Protein AF-A0A8J8P8C7-F1 (afdb_monomer)

pLDDT: mean 75.95, std 21.69, range [29.97, 97.44]

Solvent-accessible surface area (backbone atoms only — not comparable to full-atom values): 9122 Å² total; per-residue (Å²): 130,80,73,84,75,81,79,66,53,83,48,44,42,81,77,43,82,56,99,72,35,35,35,36,36,25,77,72,67,79,52,32,26,41,39,37,32,42,74,44,96,89,49,73,32,12,21,22,34,43,47,46,75,49,65,84,52,26,38,26,65,38,68,80,28,48,57,68,57,24,50,53,51,48,46,54,53,50,46,42,47,67,73,71,48,85,81,82,53,80,46,66,47,66,73,90,70,90,70,92,77,76,81,68,81,82,90,81,92,82,89,84,91,82,80,89,80,90,78,90,75,93,73,85,78,78,75,79,80,88,80,85,88,82,83,84,83,82,89,134

Radius of gyration: 24.7 Å; Cα contacts (8 Å, |Δi|>4): 199; chains: 1; bounding box: 56×65×61 Å

Mean predicted aligned error: 15.47 Å

Organism: NCBI:txid2487750

Nearest PDB structures (foldseek):
  6t5l-assembly1_A  TM=4.216E-01  e=7.400E+00  Myroides odoratimimus

Structure (mmCIF, N/CA/C/O backbone):
data_AF-A0A8J8P8C7-F1
#
_entry.id   AF-A0A8J8P8C7-F1
#
loop_
_atom_site.group_PDB
_atom_site.id
_atom_site.type_symbol
_atom_site.label_atom_id
_atom_site.label_alt_id
_atom_site.label_comp_id
_atom_site.label_asym_id
_atom_site.label_entity_id
_atom_site.label_seq_id
_atom_site.pdbx_PDB_ins_code
_atom_site.Cartn_x
_atom_site.Cartn_y
_atom_site.Cartn_z
_atom_site.occupancy
_atom_site.B_iso_or_equiv
_atom_site.auth_seq_id
_atom_site.auth_comp_id
_atom_site.auth_asym_id
_atom_site.auth_atom_id
_atom_site.pdbx_PDB_model_num
ATOM 1 N N . MET A 1 1 ? -3.845 -10.850 -22.063 1.00 38.53 1 MET A N 1
ATOM 2 C CA . MET A 1 1 ? -2.973 -10.340 -20.992 1.00 38.53 1 MET A CA 1
ATOM 3 C C . MET A 1 1 ? -3.846 -10.342 -19.770 1.00 38.53 1 MET A C 1
ATOM 5 O O . MET A 1 1 ? -4.820 -9.603 -19.757 1.00 38.53 1 MET A O 1
ATOM 9 N N . THR A 1 2 ? -3.652 -11.319 -18.896 1.00 44.41 2 THR A N 1
ATOM 10 C CA . THR A 1 2 ? -4.459 -11.458 -17.688 1.00 44.41 2 THR A CA 1
ATOM 11 C C . THR A 1 2 ? -4.191 -10.220 -16.854 1.00 44.41 2 THR A C 1
ATOM 13 O O . THR A 1 2 ? -3.047 -9.965 -16.489 1.00 44.41 2 THR A O 1
ATOM 16 N N . ASP A 1 3 ? -5.229 -9.412 -16.670 1.00 52.81 3 ASP A N 1
ATOM 17 C CA . ASP A 1 3 ? -5.308 -8.473 -15.564 1.00 52.81 3 ASP A CA 1
ATOM 18 C C . ASP A 1 3 ? -4.897 -9.278 -14.327 1.00 52.81 3 ASP A C 1
ATOM 20 O O . ASP A 1 3 ? -5.520 -10.297 -14.025 1.00 52.81 3 ASP A O 1
ATOM 24 N N . GLU A 1 4 ? -3.740 -8.967 -13.747 1.00 60.69 4 GLU A N 1
ATOM 25 C CA . GLU A 1 4 ? -3.259 -9.599 -12.519 1.00 60.69 4 GLU A CA 1
ATOM 26 C C . GLU A 1 4 ? -4.202 -9.085 -11.429 1.00 60.69 4 GLU A C 1
ATOM 28 O O . GLU A 1 4 ? -3.987 -8.023 -10.843 1.00 60.69 4 GLU A O 1
ATOM 33 N N . GLN A 1 5 ? -5.360 -9.739 -11.356 1.00 65.00 5 GLN A N 1
ATOM 34 C CA . GLN A 1 5 ? -6.574 -9.171 -10.802 1.00 65.00 5 GLN A CA 1
ATOM 35 C C . GLN A 1 5 ? -6.431 -9.157 -9.285 1.00 65.00 5 GLN A C 1
ATOM 37 O O . GLN A 1 5 ? -6.452 -10.199 -8.635 1.00 65.00 5 GLN A O 1
ATOM 42 N N . LEU A 1 6 ? -6.221 -7.964 -8.736 1.00 79.69 6 LEU A N 1
ATOM 43 C CA . LEU A 1 6 ? -6.173 -7.740 -7.301 1.00 79.69 6 LEU A CA 1
ATOM 44 C C . LEU A 1 6 ? -7.600 -7.827 -6.749 1.00 79.69 6 LEU A C 1
ATOM 46 O O . LEU A 1 6 ? -8.441 -7.003 -7.110 1.00 79.69 6 LEU A O 1
ATOM 50 N N . ASP A 1 7 ? -7.853 -8.799 -5.876 1.00 85.44 7 ASP A N 1
ATOM 51 C CA . ASP A 1 7 ? -9.131 -8.976 -5.179 1.00 85.44 7 ASP A CA 1
ATOM 52 C C . ASP A 1 7 ? -8.958 -8.520 -3.718 1.00 85.44 7 ASP A C 1
ATOM 54 O O . ASP A 1 7 ? -8.452 -9.278 -2.888 1.00 85.44 7 ASP A O 1
ATOM 58 N N . PRO A 1 8 ? -9.217 -7.236 -3.400 1.00 86.50 8 PRO A N 1
ATOM 59 C CA . PRO A 1 8 ? -9.034 -6.736 -2.046 1.00 86.50 8 PRO A CA 1
ATOM 60 C C . PRO A 1 8 ? -10.134 -7.273 -1.112 1.00 86.50 8 PRO A C 1
ATOM 62 O O . PRO A 1 8 ? -11.288 -7.378 -1.531 1.00 86.50 8 PRO A O 1
ATOM 65 N N . PRO A 1 9 ? -9.821 -7.536 0.170 1.00 88.06 9 PRO A N 1
ATOM 66 C CA . PRO A 1 9 ? -10.821 -7.979 1.137 1.00 88.06 9 PRO A CA 1
ATOM 67 C C . PRO A 1 9 ? -11.881 -6.898 1.408 1.00 88.06 9 PRO A C 1
ATOM 69 O O . PRO A 1 9 ? -11.687 -5.712 1.120 1.00 88.06 9 PRO A O 1
ATOM 72 N N . ASP A 1 10 ? -13.005 -7.306 2.006 1.00 86.38 10 ASP A N 1
ATOM 73 C CA . ASP A 1 10 ? -14.113 -6.409 2.344 1.00 86.38 10 ASP A CA 1
ATOM 74 C C . ASP A 1 10 ? -13.642 -5.149 3.089 1.00 86.38 10 ASP A C 1
ATOM 76 O O . ASP A 1 10 ? -12.831 -5.189 4.014 1.00 86.38 10 ASP A O 1
ATOM 80 N N . GLY A 1 11 ? -14.180 -4.001 2.676 1.00 87.69 11 GLY A N 1
ATOM 81 C CA . GLY A 1 11 ? -13.845 -2.697 3.248 1.00 87.69 11 GLY A CA 1
ATOM 82 C C . GLY A 1 11 ? -12.630 -2.009 2.625 1.00 87.69 11 GLY A C 1
ATOM 83 O O . GLY A 1 11 ? -12.446 -0.804 2.844 1.00 87.69 11 GLY A O 1
ATOM 84 N N . TRP A 1 12 ? -11.851 -2.725 1.812 1.00 93.12 12 TRP A N 1
ATOM 85 C CA . TRP A 1 12 ? -10.797 -2.157 0.980 1.00 93.12 12 TRP A CA 1
ATOM 86 C C . TRP A 1 12 ? -11.283 -1.863 -0.438 1.00 93.12 12 TRP A C 1
ATOM 88 O O . TRP A 1 12 ? -12.230 -2.448 -0.958 1.00 93.12 12 TRP A O 1
ATOM 98 N N . THR A 1 13 ? -10.647 -0.891 -1.079 1.00 92.56 13 THR A N 1
ATOM 99 C CA . THR A 1 13 ? -10.950 -0.499 -2.454 1.00 92.56 13 THR A CA 1
ATOM 100 C C . THR A 1 13 ? -9.664 -0.197 -3.202 1.00 92.56 13 THR A C 1
ATOM 102 O O . THR A 1 13 ? -8.814 0.562 -2.724 1.00 92.56 13 THR A O 1
ATOM 105 N N . VAL A 1 14 ? -9.546 -0.749 -4.411 1.00 93.62 14 VAL A N 1
ATOM 106 C CA . VAL A 1 14 ? -8.513 -0.359 -5.372 1.00 93.62 14 VAL A CA 1
ATOM 107 C C . VAL A 1 14 ? -8.879 1.013 -5.924 1.00 93.62 14 VAL A C 1
ATOM 109 O O . VAL A 1 14 ? -9.809 1.153 -6.712 1.00 93.62 14 VAL A O 1
ATOM 112 N N . SER A 1 15 ? -8.171 2.044 -5.471 1.00 90.75 15 SER A N 1
ATOM 11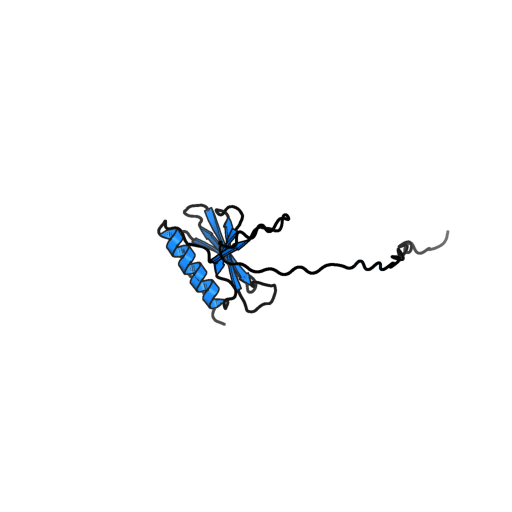3 C CA . SER A 1 15 ? -8.402 3.422 -5.923 1.00 90.75 15 SER A CA 1
ATOM 114 C C . SER A 1 15 ? -7.827 3.647 -7.319 1.00 90.75 15 SER A C 1
ATOM 116 O O . SER A 1 15 ? -8.446 4.299 -8.154 1.00 90.75 15 SER A O 1
ATOM 118 N N . THR A 1 16 ? -6.652 3.068 -7.569 1.00 91.50 16 THR A N 1
ATOM 119 C CA . THR A 1 16 ? -5.933 3.157 -8.841 1.00 91.50 16 THR A CA 1
ATOM 120 C C . THR A 1 16 ? -5.165 1.861 -9.057 1.00 91.50 16 THR A C 1
ATOM 122 O O . THR A 1 16 ? -4.509 1.389 -8.134 1.00 91.50 16 THR A O 1
ATOM 125 N N . ALA A 1 17 ? -5.193 1.313 -10.271 1.00 92.19 17 ALA A N 1
ATOM 126 C CA . ALA A 1 17 ? -4.331 0.212 -10.690 1.00 92.19 17 ALA A CA 1
ATOM 127 C C . ALA A 1 17 ? -3.717 0.550 -12.050 1.00 92.19 17 ALA A C 1
ATOM 129 O O . ALA A 1 17 ? -4.415 0.680 -13.055 1.00 92.19 17 ALA A O 1
ATOM 130 N N . THR A 1 18 ? -2.402 0.740 -12.073 1.00 89.56 18 THR A N 1
ATOM 131 C CA . THR A 1 18 ? -1.632 1.029 -13.285 1.00 89.56 18 THR A CA 1
ATOM 132 C C . THR A 1 18 ? -0.411 0.117 -13.358 1.00 89.56 18 THR A C 1
ATOM 134 O O . THR A 1 18 ? -0.085 -0.598 -12.410 1.00 89.56 18 THR A O 1
ATOM 137 N N . ALA A 1 19 ? 0.305 0.167 -14.481 1.00 87.44 19 ALA A N 1
ATOM 138 C CA . ALA A 1 19 ? 1.580 -0.531 -14.620 1.00 87.44 19 ALA A CA 1
ATOM 139 C C . ALA A 1 19 ? 2.665 0.000 -13.664 1.00 87.44 19 ALA A C 1
ATOM 141 O O . ALA A 1 19 ? 3.605 -0.723 -13.364 1.00 87.44 19 ALA A O 1
ATOM 142 N N . THR A 1 20 ? 2.551 1.247 -13.190 1.00 90.31 20 THR A N 1
ATOM 143 C CA . THR A 1 20 ? 3.587 1.898 -12.372 1.00 90.31 20 THR A CA 1
ATOM 144 C C . THR A 1 20 ? 3.277 1.902 -10.884 1.00 90.31 20 THR A C 1
ATOM 146 O O . THR A 1 20 ? 4.181 2.116 -10.088 1.00 90.31 20 THR A O 1
ATOM 149 N N . HIS A 1 21 ? 2.016 1.721 -10.497 1.00 93.56 21 HIS A N 1
ATOM 150 C CA . HIS A 1 21 ? 1.609 1.626 -9.100 1.00 93.56 21 HIS A CA 1
ATOM 151 C C . HIS A 1 21 ? 0.164 1.142 -8.967 1.00 93.56 21 HIS A C 1
ATOM 153 O O . HIS A 1 21 ? -0.657 1.292 -9.881 1.00 93.56 21 HIS A O 1
ATOM 159 N N . ILE A 1 22 ? -0.151 0.639 -7.781 1.00 94.94 22 ILE A N 1
ATOM 160 C CA . ILE A 1 22 ? -1.495 0.318 -7.318 1.00 94.94 22 ILE A CA 1
ATOM 161 C C . ILE A 1 22 ? -1.719 1.063 -6.000 1.00 94.94 22 ILE A C 1
ATOM 163 O O . ILE A 1 22 ? -0.848 1.081 -5.131 1.00 94.94 22 ILE A O 1
ATOM 167 N N . SER A 1 23 ? -2.876 1.697 -5.850 1.00 94.88 23 SER A N 1
ATOM 168 C CA . SER A 1 23 ? -3.265 2.426 -4.642 1.00 94.88 23 SER A CA 1
ATOM 169 C C . SER A 1 23 ? -4.502 1.799 -4.025 1.00 94.88 23 SER A C 1
ATOM 171 O O . SER A 1 23 ? -5.504 1.579 -4.709 1.00 94.88 23 SER A O 1
ATOM 173 N N . LEU A 1 24 ? -4.432 1.550 -2.721 1.00 95.00 24 LEU A N 1
ATOM 174 C CA . LEU A 1 24 ? -5.433 0.824 -1.950 1.00 95.00 24 LEU A CA 1
ATOM 175 C C . LEU A 1 24 ? -5.898 1.682 -0.784 1.00 95.00 24 LEU A C 1
ATOM 177 O O . LEU A 1 24 ? -5.080 2.317 -0.118 1.00 95.00 24 LEU A O 1
ATOM 181 N N . TYR A 1 25 ? -7.202 1.696 -0.530 1.00 94.38 25 TYR A N 1
ATOM 182 C CA . TYR A 1 25 ? -7.802 2.502 0.526 1.00 94.38 25 TYR A CA 1
ATOM 183 C C . TYR A 1 25 ? -8.816 1.695 1.334 1.00 94.38 25 TYR A C 1
ATOM 185 O O . TYR A 1 25 ? -9.709 1.069 0.765 1.00 94.38 25 TYR A O 1
ATOM 193 N N . HIS A 1 26 ? -8.691 1.741 2.658 1.00 91.94 26 HIS A N 1
ATOM 194 C CA . HIS A 1 26 ? -9.601 1.103 3.599 1.00 91.94 26 HIS A CA 1
ATOM 195 C C . HIS A 1 26 ? -10.723 2.072 3.992 1.00 91.94 26 HIS A C 1
ATOM 197 O O . HIS A 1 26 ? -10.657 2.757 5.019 1.00 91.94 26 HIS A O 1
ATOM 203 N N . ALA A 1 27 ? -11.752 2.152 3.146 1.00 81.81 27 ALA A N 1
ATOM 204 C CA . ALA A 1 27 ? -12.872 3.078 3.312 1.00 81.81 27 ALA A CA 1
ATOM 205 C C . ALA A 1 27 ? -13.789 2.714 4.489 1.00 81.81 27 ALA A C 1
ATOM 207 O O . ALA A 1 27 ? -14.382 3.599 5.102 1.00 81.81 27 ALA A O 1
ATOM 208 N N . ALA A 1 28 ? -13.913 1.421 4.804 1.00 77.31 28 ALA A N 1
ATOM 209 C CA . ALA A 1 28 ? -14.846 0.938 5.822 1.00 77.31 28 ALA A CA 1
ATOM 210 C C . ALA A 1 28 ? -14.306 1.004 7.263 1.00 77.31 28 ALA A C 1
ATOM 212 O O . ALA A 1 28 ? -15.054 0.722 8.198 1.00 77.31 28 ALA A O 1
ATOM 213 N N . GLY A 1 29 ? -13.034 1.364 7.461 1.00 76.00 29 GLY A N 1
ATOM 214 C CA . GLY A 1 29 ? -12.408 1.343 8.782 1.00 76.00 29 GLY A CA 1
ATOM 215 C C . GLY A 1 29 ? -11.612 2.596 9.125 1.00 76.00 29 GLY A C 1
ATOM 216 O O . GLY A 1 29 ? -12.122 3.710 9.153 1.00 76.00 29 GLY A O 1
ATOM 217 N N . ASN A 1 30 ? -10.340 2.388 9.446 1.00 77.69 30 ASN A N 1
ATOM 218 C CA . ASN A 1 30 ? -9.397 3.364 10.004 1.00 77.69 30 ASN A CA 1
ATOM 219 C C . ASN A 1 30 ? -8.836 4.381 8.990 1.00 77.69 30 ASN A C 1
ATOM 221 O O . ASN A 1 30 ? -7.897 5.106 9.318 1.00 77.69 30 ASN A O 1
ATOM 225 N N . GLY A 1 31 ? -9.378 4.440 7.768 1.00 86.50 31 GLY A N 1
ATOM 226 C CA . GLY A 1 31 ? -8.917 5.359 6.725 1.00 86.50 31 GLY A CA 1
ATOM 227 C C . GLY A 1 31 ? -7.480 5.097 6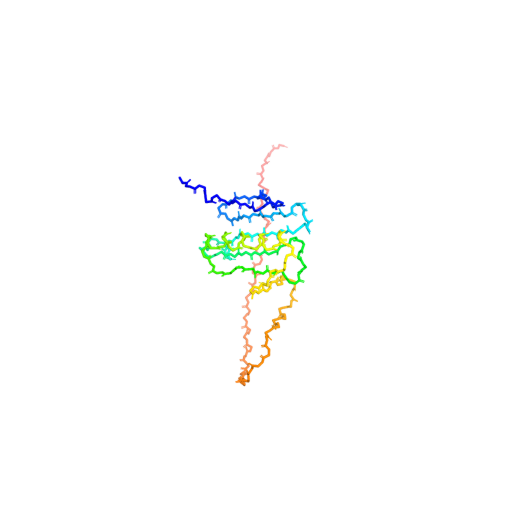.271 1.00 86.50 31 GLY A C 1
ATOM 228 O O . GLY A 1 31 ? -6.820 6.011 5.772 1.00 86.50 31 GLY A O 1
ATOM 229 N N . ARG A 1 32 ? -6.983 3.869 6.470 1.00 91.81 32 ARG A N 1
ATOM 230 C CA . ARG A 1 32 ? -5.632 3.479 6.071 1.00 91.81 32 ARG A CA 1
ATOM 231 C C . ARG A 1 32 ? -5.507 3.380 4.556 1.00 91.81 32 ARG A C 1
ATOM 233 O O . ARG A 1 32 ? -6.459 2.995 3.878 1.00 91.81 32 ARG A O 1
ATOM 240 N N . SER A 1 33 ? -4.330 3.693 4.025 1.00 94.44 33 SER A N 1
ATOM 241 C CA . SER A 1 33 ? -4.014 3.438 2.620 1.00 94.44 33 SER A CA 1
ATOM 242 C C . SER A 1 33 ? -2.656 2.778 2.440 1.00 94.44 33 SER A C 1
ATOM 244 O O . SER A 1 33 ? -1.722 3.019 3.208 1.00 94.44 33 SER A O 1
ATOM 246 N N . LEU A 1 34 ? -2.572 1.946 1.404 1.00 95.88 34 LEU A N 1
ATOM 247 C CA . LEU A 1 34 ? -1.349 1.292 0.957 1.00 95.88 34 LEU A CA 1
ATOM 248 C C . LEU A 1 34 ? -1.056 1.710 -0.484 1.00 95.88 34 LEU A C 1
ATOM 250 O O . LEU A 1 34 ? -1.970 1.946 -1.283 1.00 95.88 34 LEU A O 1
ATOM 254 N N . VAL A 1 35 ? 0.223 1.767 -0.827 1.00 96.19 35 VAL A N 1
ATOM 255 C CA . VAL A 1 35 ? 0.691 1.878 -2.205 1.00 96.19 35 VAL A CA 1
ATOM 256 C C . VAL A 1 35 ? 1.617 0.712 -2.515 1.00 96.19 35 VAL A C 1
ATOM 258 O O . VAL A 1 35 ? 2.537 0.420 -1.755 1.00 96.19 35 VAL A O 1
ATOM 261 N N . VAL A 1 36 ? 1.367 0.066 -3.647 1.00 96.31 36 VAL A N 1
ATOM 262 C CA . VAL A 1 36 ? 2.225 -0.965 -4.228 1.00 96.31 36 VAL A CA 1
ATOM 263 C C . VAL A 1 36 ? 2.885 -0.342 -5.448 1.00 96.31 36 VAL A C 1
ATOM 265 O O . VAL A 1 36 ? 2.185 0.114 -6.353 1.00 96.31 36 VAL A O 1
ATOM 268 N N . ARG A 1 37 ? 4.210 -0.229 -5.464 1.00 95.31 37 ARG A N 1
ATOM 269 C CA . ARG A 1 37 ? 4.949 0.468 -6.535 1.00 95.31 37 ARG A CA 1
ATOM 270 C C . ARG A 1 37 ? 6.361 -0.091 -6.680 1.00 95.31 37 ARG A C 1
ATOM 272 O O . ARG A 1 37 ? 6.855 -0.658 -5.712 1.00 95.31 37 ARG A O 1
ATOM 279 N N . PRO A 1 38 ? 7.036 0.136 -7.816 1.00 95.12 38 PRO A N 1
ATOM 280 C CA . PRO A 1 38 ? 8.465 -0.094 -7.922 1.00 95.12 38 PRO A CA 1
ATOM 281 C C . PRO A 1 38 ? 9.240 0.659 -6.832 1.00 95.12 38 PRO A C 1
ATOM 283 O O . PRO A 1 38 ? 8.898 1.814 -6.510 1.00 95.12 38 PRO A O 1
ATOM 286 N N . THR A 1 39 ? 10.279 0.017 -6.296 1.00 91.44 39 THR A N 1
ATOM 287 C CA . THR A 1 39 ? 11.240 0.622 -5.360 1.00 91.44 39 THR A CA 1
ATOM 288 C C . THR A 1 39 ? 11.863 1.857 -6.003 1.00 91.44 39 THR A C 1
ATOM 290 O O . THR A 1 39 ? 11.788 2.963 -5.463 1.00 91.44 39 THR A O 1
ATOM 293 N N . GLU A 1 40 ? 12.324 1.699 -7.243 1.00 88.88 40 GLU A N 1
ATOM 294 C CA . GLU A 1 40 ? 12.810 2.775 -8.102 1.00 88.88 40 GLU A CA 1
ATOM 295 C C . GLU A 1 40 ? 12.010 2.844 -9.411 1.00 88.88 40 GLU A C 1
ATOM 297 O O . GLU A 1 40 ? 11.514 1.822 -9.895 1.00 88.88 40 GLU A O 1
ATOM 302 N N . PRO A 1 41 ? 11.859 4.030 -10.029 1.00 86.31 41 PRO A N 1
ATOM 303 C CA . PRO A 1 41 ? 11.144 4.159 -11.294 1.00 86.31 41 PRO A CA 1
ATOM 304 C C . PRO A 1 41 ? 11.734 3.255 -12.386 1.00 86.31 41 PRO A C 1
ATOM 306 O O . PRO A 1 41 ? 12.869 3.439 -12.811 1.00 86.31 41 PRO A O 1
ATOM 309 N N . GLY A 1 42 ? 10.929 2.311 -12.875 1.00 85.31 42 GLY A N 1
ATOM 310 C CA . GLY A 1 42 ? 11.334 1.374 -13.925 1.00 85.31 42 GLY A CA 1
ATOM 311 C C . GLY A 1 42 ? 12.045 0.111 -13.433 1.00 85.31 42 GLY A C 1
ATOM 312 O O . GLY A 1 42 ? 12.411 -0.700 -14.279 1.00 85.31 42 GLY A O 1
ATOM 313 N N . SER A 1 43 ? 12.209 -0.076 -12.117 1.00 89.88 43 SER A N 1
ATOM 314 C CA . SER A 1 43 ? 12.717 -1.337 -11.565 1.00 89.88 43 SER A CA 1
ATOM 315 C C . SER A 1 43 ? 11.672 -2.467 -11.646 1.00 89.88 43 SER A C 1
ATOM 317 O O . SER A 1 43 ? 10.457 -2.234 -11.660 1.00 89.88 43 SER A O 1
ATOM 319 N N . GLU A 1 44 ? 12.174 -3.702 -11.711 1.00 92.25 44 GLU A N 1
ATOM 320 C CA . GLU A 1 44 ? 11.407 -4.942 -11.547 1.00 92.25 44 GLU A CA 1
ATOM 321 C C . GLU A 1 44 ? 11.124 -5.264 -10.068 1.00 92.25 44 GLU A C 1
ATOM 323 O O . GLU A 1 44 ? 10.251 -6.087 -9.780 1.00 92.25 44 GLU A O 1
ATOM 328 N N . GLU A 1 45 ? 11.817 -4.590 -9.147 1.00 95.88 45 GLU A N 1
ATOM 329 C CA . GLU A 1 45 ? 11.643 -4.671 -7.698 1.00 95.88 45 GLU A CA 1
ATOM 330 C C . GLU A 1 45 ? 10.557 -3.701 -7.234 1.00 95.88 45 GLU A C 1
ATOM 332 O O . GLU A 1 45 ? 10.542 -2.515 -7.576 1.00 95.88 45 GLU A O 1
ATOM 337 N N . TRP A 1 46 ? 9.626 -4.223 -6.447 1.00 96.50 46 TRP A N 1
ATOM 338 C CA . TRP A 1 46 ? 8.452 -3.538 -5.938 1.00 96.50 46 TRP A CA 1
ATOM 339 C C . TRP A 1 46 ? 8.442 -3.558 -4.415 1.00 96.50 46 TRP A C 1
ATOM 341 O O . TRP A 1 46 ? 8.993 -4.445 -3.766 1.00 96.50 46 TRP A O 1
ATOM 351 N N . LEU A 1 47 ? 7.751 -2.570 -3.861 1.00 96.81 47 LEU A N 1
ATOM 352 C CA . LEU A 1 47 ? 7.523 -2.406 -2.438 1.00 96.81 47 LEU A CA 1
ATOM 353 C C . LEU A 1 47 ? 6.038 -2.201 -2.135 1.00 96.81 47 LEU A C 1
ATOM 355 O O . LEU A 1 47 ? 5.252 -1.793 -3.001 1.00 96.81 47 LEU A O 1
ATOM 359 N N . VAL A 1 48 ? 5.678 -2.436 -0.875 1.00 97.44 48 VAL A N 1
ATOM 360 C CA . VAL A 1 48 ? 4.362 -2.132 -0.299 1.00 97.44 48 VAL A CA 1
ATOM 361 C C . VAL A 1 48 ? 4.556 -1.143 0.839 1.00 97.44 48 VAL A C 1
ATOM 363 O O . VAL A 1 48 ? 5.172 -1.471 1.851 1.00 97.44 48 VAL A O 1
ATOM 366 N N . LYS A 1 49 ? 4.013 0.067 0.695 1.00 96.56 49 LYS A N 1
ATOM 367 C CA . LYS A 1 49 ? 4.174 1.158 1.665 1.00 96.56 49 LYS A CA 1
ATOM 368 C C . LYS A 1 49 ? 2.831 1.639 2.203 1.00 96.56 49 LYS A C 1
ATOM 370 O O . LYS A 1 49 ? 1.906 1.887 1.431 1.00 96.56 49 LYS A O 1
ATOM 375 N N . GLY A 1 50 ? 2.739 1.828 3.517 1.00 95.38 50 GLY A N 1
ATOM 376 C CA . GLY A 1 50 ? 1.610 2.495 4.165 1.00 95.38 50 GLY A CA 1
ATOM 377 C C . GLY A 1 50 ? 1.704 4.017 4.056 1.00 95.38 50 GLY A C 1
ATOM 378 O O . GLY A 1 50 ? 2.785 4.582 4.199 1.00 95.38 50 GLY A O 1
ATOM 379 N N . LEU A 1 51 ? 0.579 4.687 3.792 1.00 91.56 51 LEU A N 1
ATOM 380 C CA . LEU A 1 51 ? 0.516 6.145 3.635 1.00 91.56 51 LEU A CA 1
ATOM 381 C C . LEU A 1 51 ? -0.509 6.775 4.587 1.00 91.56 51 LEU A C 1
ATOM 383 O O . LEU A 1 51 ? -0.159 7.193 5.685 1.00 91.56 51 LEU A O 1
ATOM 387 N N . ALA A 1 52 ? -1.779 6.859 4.189 1.00 89.88 52 ALA A N 1
ATOM 388 C CA . ALA A 1 52 ? -2.823 7.430 5.033 1.00 89.88 52 ALA A CA 1
ATOM 389 C C . ALA A 1 52 ? -3.107 6.500 6.215 1.00 89.88 52 ALA A C 1
ATOM 391 O O . ALA A 1 52 ? -2.995 5.281 6.093 1.00 89.88 52 ALA A O 1
ATOM 392 N N . GLY A 1 53 ? -3.462 7.073 7.366 1.00 86.62 53 GLY A N 1
ATOM 393 C CA . GLY A 1 53 ? -3.674 6.311 8.601 1.00 86.62 53 GLY A CA 1
ATOM 394 C C . GLY A 1 53 ? -2.393 5.720 9.211 1.00 86.62 53 GLY A C 1
ATOM 395 O O . GLY A 1 53 ? -2.490 4.976 10.189 1.00 86.62 53 GLY A O 1
ATOM 396 N N . TYR A 1 54 ? -1.225 6.064 8.658 1.00 86.75 54 TYR A N 1
ATOM 397 C CA . TYR A 1 54 ? 0.097 5.822 9.224 1.00 86.75 54 TYR A CA 1
ATOM 398 C C . TYR A 1 54 ? 0.798 7.166 9.431 1.00 86.75 54 TYR A C 1
ATOM 400 O O . TYR A 1 54 ? 0.759 8.034 8.558 1.00 86.75 54 TYR A O 1
ATOM 408 N N . GLU A 1 55 ? 1.418 7.356 10.591 1.00 83.31 55 GLU A N 1
ATOM 409 C CA . GLU A 1 55 ? 2.256 8.529 10.840 1.00 83.31 55 GLU A CA 1
ATOM 410 C C . GLU A 1 55 ? 3.680 8.269 10.324 1.00 83.31 55 GLU A C 1
ATOM 412 O O . GLU A 1 55 ? 4.126 7.118 10.339 1.00 83.31 55 GLU A O 1
ATOM 417 N N . PRO A 1 56 ? 4.415 9.301 9.866 1.00 86.75 56 PRO A N 1
ATOM 418 C CA . PRO A 1 56 ? 5.841 9.167 9.608 1.00 86.75 56 PRO A CA 1
ATOM 419 C C . PRO A 1 56 ? 6.594 8.699 10.871 1.00 86.75 56 PRO A C 1
ATOM 421 O O . PRO A 1 56 ? 6.286 9.177 11.964 1.00 86.75 56 PRO A O 1
ATOM 424 N N . PRO A 1 57 ? 7.621 7.842 10.743 1.00 90.06 57 PRO A N 1
ATOM 425 C CA . PRO A 1 57 ? 8.127 7.259 9.502 1.00 90.06 57 PRO A CA 1
ATOM 426 C C . PRO A 1 57 ? 7.182 6.182 8.946 1.00 90.06 57 PRO A C 1
ATOM 428 O O . PRO A 1 57 ? 6.675 5.329 9.672 1.00 90.06 57 PRO A O 1
ATOM 431 N N . TYR A 1 58 ? 6.945 6.224 7.636 1.00 92.69 58 TYR A N 1
ATOM 432 C CA . TYR A 1 58 ? 5.925 5.404 6.987 1.00 92.69 58 TYR A CA 1
ATOM 433 C C . TYR A 1 58 ? 6.356 3.933 6.916 1.00 92.69 58 TYR A C 1
ATOM 435 O O . TYR A 1 58 ? 7.489 3.665 6.514 1.00 92.69 58 TYR A O 1
ATOM 443 N N . PRO A 1 59 ? 5.481 2.970 7.246 1.00 95.56 59 PRO A N 1
ATOM 444 C CA . PRO A 1 59 ? 5.839 1.559 7.223 1.00 95.56 59 PRO A CA 1
ATOM 445 C C . PRO A 1 59 ? 5.985 1.021 5.801 1.00 95.56 59 PRO A C 1
ATOM 447 O O . PRO A 1 59 ? 5.175 1.324 4.920 1.00 95.56 59 PRO A O 1
ATOM 450 N N . ILE A 1 60 ? 6.987 0.168 5.614 1.00 96.88 60 ILE A N 1
ATOM 451 C CA . ILE A 1 60 ? 7.188 -0.661 4.430 1.00 96.88 60 ILE A CA 1
ATOM 452 C C . ILE A 1 60 ? 6.968 -2.118 4.847 1.00 96.88 60 ILE A C 1
ATOM 454 O O . ILE A 1 60 ? 7.658 -2.623 5.732 1.00 96.88 60 ILE A O 1
ATOM 458 N N . PHE A 1 61 ? 5.991 -2.777 4.228 1.00 96.88 61 PHE A N 1
ATOM 459 C CA . PHE A 1 61 ? 5.582 -4.154 4.538 1.00 96.88 61 PHE A CA 1
ATOM 460 C C . PHE A 1 61 ? 6.228 -5.187 3.610 1.00 96.88 61 PHE A C 1
ATOM 462 O O . PHE A 1 61 ? 6.470 -6.311 4.021 1.00 96.88 61 PHE A O 1
ATOM 469 N N . ALA A 1 62 ? 6.564 -4.782 2.386 1.00 97.06 62 ALA A N 1
ATOM 470 C CA . ALA A 1 62 ? 7.341 -5.566 1.432 1.00 97.06 62 ALA A CA 1
ATOM 471 C C . ALA A 1 62 ? 8.350 -4.638 0.761 1.00 97.06 62 ALA A C 1
ATOM 473 O O . ALA A 1 62 ? 8.016 -3.483 0.490 1.00 97.06 62 ALA A O 1
ATOM 474 N N . ASP A 1 63 ? 9.545 -5.138 0.476 1.00 96.06 63 ASP A N 1
ATOM 475 C CA . ASP A 1 63 ? 10.625 -4.385 -0.157 1.00 96.06 63 ASP A CA 1
ATOM 476 C C . ASP A 1 63 ? 11.443 -5.319 -1.045 1.00 96.06 63 ASP A C 1
ATOM 478 O O . ASP A 1 63 ? 11.633 -6.477 -0.680 1.00 96.06 63 ASP A O 1
ATOM 482 N N . ASP A 1 64 ? 11.917 -4.816 -2.183 1.00 95.31 64 ASP A N 1
ATOM 483 C CA . ASP A 1 64 ? 12.785 -5.562 -3.102 1.00 95.31 64 ASP A CA 1
ATOM 484 C C . ASP A 1 64 ? 12.191 -6.896 -3.609 1.00 95.31 64 ASP A C 1
ATOM 486 O O . ASP A 1 64 ? 12.881 -7.896 -3.795 1.00 95.31 64 ASP A O 1
ATOM 490 N N . VAL A 1 65 ? 10.868 -6.945 -3.816 1.00 96.31 65 VAL A N 1
ATOM 491 C CA . VAL A 1 65 ? 10.166 -8.163 -4.262 1.00 96.31 65 VAL A CA 1
ATOM 492 C C . VAL A 1 65 ? 9.595 -8.018 -5.668 1.00 96.31 65 VAL A C 1
ATOM 494 O O . VAL A 1 65 ? 9.339 -6.921 -6.151 1.00 96.31 65 VAL A O 1
ATOM 497 N N . ALA A 1 66 ? 9.321 -9.137 -6.340 1.00 95.06 66 ALA A N 1
ATOM 498 C CA . ALA A 1 66 ? 8.602 -9.105 -7.611 1.00 95.06 66 ALA A CA 1
ATOM 499 C C . ALA A 1 66 ? 7.195 -8.501 -7.440 1.00 95.06 66 ALA A C 1
ATOM 501 O O . ALA A 1 66 ? 6.549 -8.682 -6.406 1.00 95.06 66 ALA A O 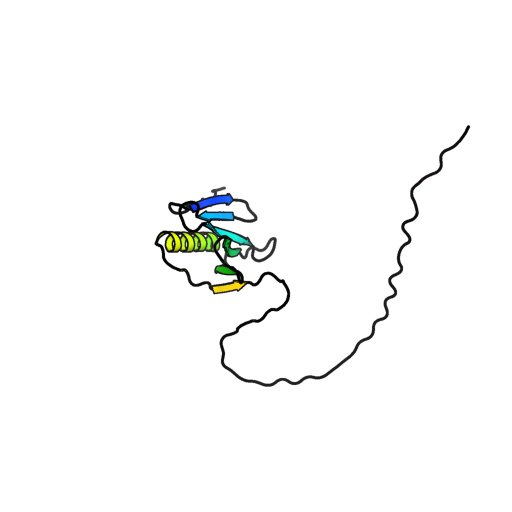1
ATOM 502 N N . ARG A 1 67 ? 6.668 -7.866 -8.494 1.00 93.56 67 ARG A N 1
ATOM 503 C CA . ARG A 1 67 ? 5.325 -7.252 -8.501 1.00 93.56 67 ARG A CA 1
ATOM 504 C C . ARG A 1 67 ? 4.222 -8.159 -7.941 1.00 93.56 67 ARG A C 1
ATOM 506 O O . ARG A 1 67 ? 3.421 -7.702 -7.132 1.00 93.56 67 ARG A O 1
ATOM 513 N N . ALA A 1 68 ? 4.188 -9.425 -8.359 1.00 92.81 68 ALA A N 1
AT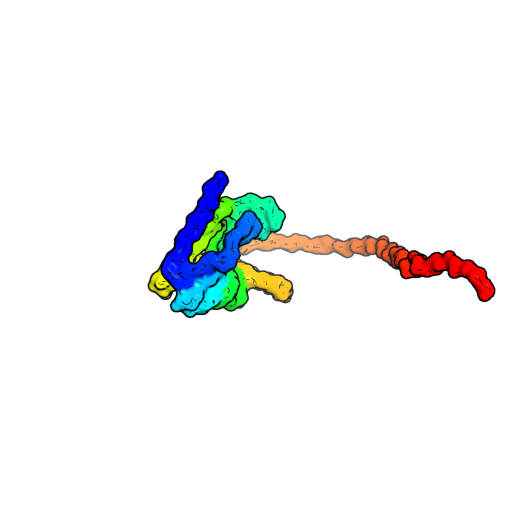OM 514 C CA . ALA A 1 68 ? 3.185 -10.387 -7.901 1.00 92.81 68 ALA A CA 1
AT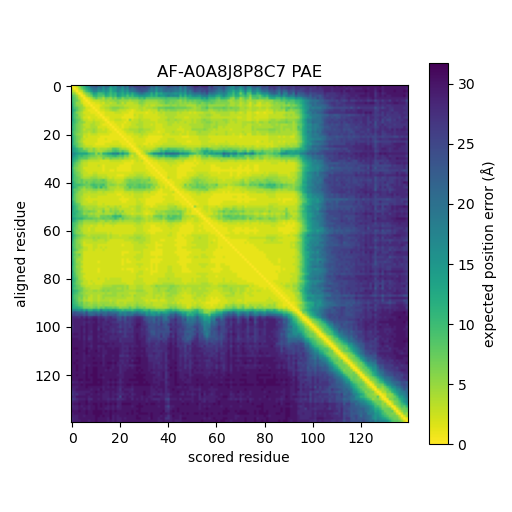OM 515 C C . ALA A 1 68 ? 3.296 -10.657 -6.390 1.00 92.81 68 ALA A C 1
ATOM 517 O O . ALA A 1 68 ? 2.291 -10.646 -5.691 1.00 92.81 68 ALA A O 1
ATOM 518 N N . ALA A 1 69 ? 4.519 -10.797 -5.870 1.00 94.12 69 ALA A N 1
ATOM 519 C CA . ALA A 1 69 ? 4.757 -10.971 -4.439 1.00 94.12 69 ALA A CA 1
ATOM 520 C C . ALA A 1 69 ? 4.391 -9.708 -3.640 1.00 94.12 69 ALA A C 1
ATOM 522 O O . ALA A 1 69 ? 3.804 -9.811 -2.569 1.00 94.12 69 ALA A O 1
ATOM 523 N N . ALA A 1 70 ? 4.648 -8.508 -4.176 1.00 95.38 70 ALA A N 1
ATOM 524 C CA . ALA A 1 70 ? 4.193 -7.262 -3.552 1.00 95.38 70 ALA A CA 1
ATOM 525 C C . ALA A 1 70 ? 2.657 -7.174 -3.489 1.00 95.38 70 ALA A C 1
ATOM 527 O O . ALA A 1 70 ? 2.096 -6.659 -2.525 1.00 95.38 70 ALA A O 1
ATOM 528 N N . ILE A 1 71 ? 1.965 -7.674 -4.515 1.00 94.12 71 ILE A N 1
ATOM 529 C CA . ILE A 1 71 ? 0.502 -7.757 -4.541 1.00 94.12 71 ILE A CA 1
ATOM 530 C C . ILE A 1 71 ? -0.012 -8.739 -3.479 1.00 94.12 71 ILE A C 1
ATOM 532 O O . ILE A 1 71 ? -0.914 -8.381 -2.723 1.00 94.12 71 ILE A O 1
ATOM 536 N N . GLU A 1 72 ? 0.568 -9.937 -3.388 1.00 94.44 72 GLU A N 1
ATOM 537 C CA . GLU A 1 72 ? 0.209 -10.935 -2.369 1.00 94.44 72 GLU A CA 1
ATOM 538 C C . GLU A 1 72 ? 0.449 -10.412 -0.944 1.00 94.44 72 GLU A C 1
ATOM 540 O O . GLU A 1 72 ? -0.413 -10.554 -0.071 1.00 94.44 72 GLU A O 1
ATOM 545 N N . GLU A 1 73 ? 1.570 -9.725 -0.715 1.00 95.75 73 GLU A N 1
ATOM 546 C CA . GLU A 1 73 ? 1.867 -9.107 0.579 1.00 95.75 73 GLU A CA 1
ATOM 547 C C . GLU A 1 73 ? 0.868 -7.987 0.897 1.00 95.75 73 GLU A C 1
ATOM 549 O O . GLU A 1 73 ? 0.345 -7.905 2.006 1.00 95.75 73 GLU A O 1
ATOM 554 N N . ALA A 1 74 ? 0.513 -7.156 -0.088 1.00 95.56 74 ALA A N 1
ATOM 555 C CA . ALA A 1 74 ? -0.513 -6.137 0.101 1.00 95.56 74 ALA A CA 1
ATOM 556 C C . ALA A 1 74 ? -1.872 -6.749 0.478 1.00 95.56 74 ALA A C 1
ATOM 558 O O . ALA A 1 74 ? -2.546 -6.203 1.351 1.00 95.56 74 ALA A O 1
ATOM 559 N N . ILE A 1 75 ? -2.269 -7.876 -0.125 1.00 94.62 75 ILE A N 1
ATOM 560 C CA . ILE A 1 75 ? -3.490 -8.606 0.261 1.00 94.62 75 ILE A CA 1
ATOM 561 C C . ILE A 1 75 ? -3.393 -9.069 1.716 1.00 94.62 75 ILE A C 1
ATOM 563 O O . ILE A 1 75 ? -4.287 -8.764 2.503 1.00 94.62 75 ILE A O 1
ATOM 567 N N . THR A 1 76 ? -2.281 -9.697 2.099 1.00 95.00 76 THR A N 1
ATOM 568 C CA . THR A 1 76 ? -2.045 -10.180 3.472 1.00 95.00 76 THR A CA 1
ATOM 569 C C . THR A 1 76 ? -2.134 -9.047 4.500 1.00 95.00 76 THR A C 1
ATOM 571 O O . THR A 1 76 ? -2.793 -9.172 5.540 1.00 95.00 76 THR A O 1
ATOM 574 N N . VAL A 1 77 ? -1.536 -7.892 4.191 1.00 94.94 77 VAL A N 1
ATOM 575 C CA . VAL A 1 77 ? -1.615 -6.685 5.026 1.00 94.94 77 VAL A CA 1
ATOM 576 C C . VAL A 1 77 ? -3.065 -6.205 5.144 1.00 94.94 77 VAL A C 1
ATOM 578 O O . VAL A 1 77 ? -3.527 -5.897 6.246 1.00 94.94 77 VAL A O 1
ATOM 581 N N . MET A 1 78 ? -3.795 -6.138 4.026 1.00 94.31 78 MET A N 1
ATOM 582 C CA . MET A 1 78 ? -5.197 -5.710 4.011 1.00 94.31 78 MET A CA 1
ATOM 583 C C . MET A 1 78 ? -6.089 -6.641 4.840 1.00 94.31 78 MET A C 1
ATOM 585 O O . MET A 1 78 ? -6.907 -6.142 5.617 1.00 94.31 78 MET A O 1
ATOM 589 N N . GLU A 1 79 ? -5.914 -7.958 4.714 1.00 93.75 79 GLU A N 1
ATOM 590 C CA . GLU A 1 79 ? -6.659 -8.977 5.465 1.00 93.75 79 GLU A CA 1
ATOM 591 C C . GLU A 1 79 ? -6.395 -8.872 6.969 1.00 93.75 79 GLU A C 1
ATOM 593 O O . GLU A 1 79 ? -7.337 -8.828 7.762 1.00 93.75 79 GLU A O 1
ATOM 598 N N . THR A 1 80 ? -5.128 -8.733 7.364 1.00 93.00 80 THR A N 1
ATOM 599 C CA . THR A 1 80 ? -4.735 -8.584 8.775 1.00 93.00 80 THR A CA 1
ATOM 600 C C . THR A 1 80 ? -5.342 -7.318 9.388 1.00 93.00 80 THR A C 1
ATOM 602 O O . THR A 1 80 ? -5.889 -7.333 10.492 1.00 93.00 80 THR A O 1
ATOM 605 N N . ILE A 1 81 ? -5.325 -6.203 8.648 1.00 91.06 81 ILE A N 1
ATOM 606 C CA . ILE A 1 81 ? -5.948 -4.951 9.099 1.00 91.06 81 ILE A CA 1
ATOM 607 C C . ILE A 1 81 ? -7.474 -5.079 9.161 1.00 91.06 81 ILE A C 1
ATOM 609 O O . ILE A 1 81 ? -8.083 -4.546 10.091 1.00 91.06 81 ILE A O 1
ATOM 613 N N . ALA A 1 82 ? -8.096 -5.770 8.202 1.00 89.75 82 ALA A N 1
ATOM 614 C CA . ALA A 1 82 ? -9.537 -6.022 8.197 1.00 89.75 82 ALA A CA 1
ATOM 615 C C . ALA A 1 82 ? -9.968 -6.912 9.379 1.00 89.75 82 ALA A C 1
ATOM 617 O O . ALA A 1 82 ? -11.048 -6.708 9.935 1.00 89.75 82 ALA A O 1
ATOM 618 N N . ALA A 1 83 ? -9.099 -7.823 9.830 1.00 89.88 83 ALA A N 1
ATOM 619 C CA . ALA A 1 83 ? -9.281 -8.601 11.057 1.00 89.88 83 ALA A CA 1
ATOM 620 C C . ALA A 1 83 ? -9.127 -7.766 12.348 1.00 89.88 83 ALA A C 1
ATOM 622 O O . ALA A 1 83 ? -9.428 -8.247 13.441 1.00 89.88 83 ALA A O 1
ATOM 623 N N . GLY A 1 84 ? -8.703 -6.502 12.239 1.00 88.56 84 GLY A N 1
ATOM 624 C CA . GLY A 1 84 ? -8.466 -5.611 13.376 1.00 88.56 84 GLY A CA 1
ATOM 625 C C . GLY A 1 84 ? -7.095 -5.796 14.030 1.00 88.56 84 GLY A C 1
ATOM 626 O O . GLY A 1 84 ? -6.867 -5.266 15.119 1.00 88.56 84 GLY A O 1
ATOM 627 N N . GLU A 1 85 ? -6.187 -6.518 13.377 1.00 90.44 85 GLU A N 1
ATOM 628 C CA . GLU A 1 85 ? -4.839 -6.789 13.864 1.00 90.44 85 GLU A CA 1
ATOM 629 C C . GLU A 1 85 ? -3.823 -5.760 13.329 1.00 90.44 85 GLU A C 1
ATOM 631 O O . GLU A 1 85 ? -4.083 -4.973 12.409 1.00 90.44 85 GLU A O 1
ATOM 636 N N . SER A 1 86 ? -2.648 -5.718 13.958 1.00 87.56 86 SER A N 1
ATOM 637 C CA . SER A 1 86 ? -1.518 -4.893 13.526 1.00 87.56 86 SER A CA 1
ATOM 638 C C . SER A 1 86 ? -0.516 -5.728 12.742 1.00 87.56 86 SER A C 1
ATOM 640 O O . SER A 1 86 ? -0.138 -6.804 13.192 1.00 87.56 86 SER A O 1
ATOM 642 N N . VAL A 1 87 ? -0.035 -5.192 11.622 1.00 90.31 87 VAL A N 1
ATOM 643 C CA . VAL A 1 87 ? 1.045 -5.793 10.832 1.00 90.31 87 VAL A CA 1
ATOM 644 C C . VAL A 1 87 ? 2.372 -5.157 11.232 1.00 90.31 87 VAL A C 1
ATOM 646 O O . VAL A 1 87 ? 2.467 -3.927 11.284 1.00 90.31 87 VAL A O 1
ATOM 649 N N . GLU A 1 88 ? 3.384 -5.977 11.508 1.00 92.50 88 GLU A N 1
ATOM 650 C CA . GLU A 1 88 ? 4.746 -5.501 11.758 1.00 92.50 88 GLU A CA 1
ATOM 651 C C . GLU A 1 88 ? 5.427 -5.128 10.428 1.00 92.50 88 GLU A C 1
ATOM 653 O O . GLU A 1 88 ? 5.464 -5.949 9.512 1.00 92.50 88 GLU A O 1
ATOM 658 N N . PRO A 1 89 ? 5.942 -3.896 10.273 1.00 94.75 89 PRO A N 1
ATOM 659 C CA . PRO A 1 89 ? 6.646 -3.502 9.058 1.00 94.75 89 PRO A CA 1
ATOM 660 C C . PRO A 1 89 ? 8.069 -4.074 9.014 1.00 94.75 89 PRO A C 1
ATOM 662 O O . PRO A 1 89 ? 8.732 -4.178 10.044 1.00 94.75 89 PRO A O 1
ATOM 665 N N . LEU A 1 90 ? 8.578 -4.345 7.808 1.00 94.69 90 LEU A N 1
ATOM 666 C CA . LEU A 1 90 ? 9.976 -4.742 7.586 1.00 94.69 90 LEU A CA 1
ATOM 667 C C . LEU A 1 90 ? 10.944 -3.609 7.931 1.00 94.69 90 LEU A C 1
ATOM 669 O O . LEU A 1 90 ? 11.998 -3.820 8.526 1.00 94.69 90 LEU A O 1
ATOM 673 N N . ARG A 1 91 ? 10.586 -2.392 7.521 1.00 93.56 91 ARG A N 1
ATOM 674 C CA . ARG A 1 91 ? 11.317 -1.159 7.816 1.00 93.56 91 ARG A CA 1
ATOM 675 C C . ARG A 1 91 ? 10.368 0.028 7.769 1.00 93.56 91 ARG A C 1
ATOM 677 O O . ARG A 1 91 ? 9.237 -0.081 7.299 1.00 93.56 91 ARG A O 1
ATOM 684 N N . THR A 1 92 ? 10.828 1.178 8.237 1.00 92.19 92 THR A N 1
ATOM 685 C CA . THR A 1 92 ? 10.103 2.438 8.087 1.00 92.19 92 THR A CA 1
ATOM 686 C C . THR A 1 92 ? 10.929 3.417 7.263 1.00 92.19 92 THR A C 1
ATOM 688 O O . THR A 1 92 ? 12.159 3.399 7.286 1.00 92.19 92 THR A O 1
ATOM 691 N N . GLU A 1 93 ? 10.247 4.259 6.496 1.00 86.69 93 GLU A N 1
ATOM 692 C CA . GLU A 1 93 ? 10.864 5.291 5.673 1.00 86.69 93 GLU A CA 1
ATOM 693 C C . GLU A 1 93 ? 10.392 6.665 6.147 1.00 86.69 93 GLU A C 1
ATOM 695 O O . GLU A 1 93 ? 9.210 7.017 6.049 1.00 86.69 93 GLU A O 1
ATOM 700 N N . SER A 1 94 ? 11.330 7.464 6.650 1.00 81.62 94 SER A N 1
ATOM 701 C CA . SER A 1 94 ? 11.110 8.894 6.840 1.00 81.62 94 SER A CA 1
ATOM 702 C C . SER A 1 94 ? 11.097 9.571 5.473 1.00 81.62 94 SER A C 1
ATOM 704 O O . SER A 1 94 ? 12.038 9.412 4.695 1.00 81.62 94 SER A O 1
ATOM 706 N N . THR A 1 95 ? 10.066 10.367 5.181 1.00 61.62 95 THR A N 1
ATOM 707 C CA . THR A 1 95 ? 10.170 11.349 4.095 1.00 61.62 95 THR A CA 1
ATOM 708 C C . THR A 1 95 ? 11.395 12.213 4.377 1.00 61.62 95 THR A C 1
ATOM 710 O O . THR A 1 95 ? 11.606 12.605 5.524 1.00 61.62 95 THR A O 1
ATOM 713 N N . ALA A 1 96 ? 12.221 12.458 3.361 1.00 52.78 96 ALA A N 1
ATOM 714 C CA . ALA A 1 96 ? 13.451 13.230 3.469 1.00 52.78 96 ALA A CA 1
ATOM 715 C C . ALA A 1 96 ? 13.178 14.724 3.746 1.00 52.78 96 ALA A C 1
ATOM 717 O O . ALA A 1 96 ? 13.478 15.583 2.927 1.00 52.78 96 ALA A O 1
ATOM 718 N N . ASP A 1 97 ? 12.640 15.036 4.919 1.00 45.38 97 ASP A N 1
ATOM 719 C CA . ASP A 1 97 ? 12.919 16.275 5.626 1.00 45.38 97 ASP A CA 1
ATOM 720 C C . ASP A 1 97 ? 14.098 15.946 6.547 1.00 45.38 97 ASP A C 1
ATOM 722 O O . ASP A 1 97 ? 13.986 15.171 7.497 1.00 45.38 97 ASP A O 1
ATOM 726 N N . GLY A 1 98 ? 15.281 16.405 6.137 1.00 42.94 98 GLY A N 1
ATOM 727 C CA . GLY A 1 98 ? 16.579 15.876 6.544 1.00 42.94 98 GLY A CA 1
ATOM 728 C C . GLY A 1 98 ? 16.765 15.645 8.043 1.00 42.94 98 GLY A C 1
ATOM 729 O O . GLY A 1 98 ? 16.988 16.587 8.789 1.00 42.94 98 GLY A O 1
ATOM 730 N N . ASN A 1 99 ? 16.768 14.376 8.448 1.00 34.38 99 ASN A N 1
ATOM 731 C CA . ASN A 1 99 ? 17.704 13.789 9.407 1.00 34.38 99 ASN A CA 1
ATOM 732 C C . ASN A 1 99 ? 17.431 12.278 9.454 1.00 34.38 99 ASN A C 1
ATOM 734 O O . ASN A 1 99 ? 16.497 11.823 10.114 1.00 34.38 99 ASN A O 1
ATOM 738 N N . ALA A 1 100 ? 18.221 11.489 8.728 1.00 41.69 100 ALA A N 1
ATOM 739 C CA . ALA A 1 100 ? 18.183 10.039 8.842 1.00 41.69 100 ALA A CA 1
ATOM 740 C C . ALA A 1 100 ? 18.773 9.630 10.201 1.00 41.69 100 ALA A C 1
ATOM 742 O O . ALA A 1 100 ? 19.959 9.338 10.315 1.00 41.69 100 ALA A O 1
ATOM 743 N N . VAL A 1 101 ? 17.950 9.607 11.248 1.00 38.31 101 VAL A N 1
ATOM 744 C CA . VAL A 1 101 ? 18.249 8.817 12.446 1.00 38.31 101 VAL A CA 1
ATOM 745 C C . VAL A 1 101 ? 17.817 7.386 12.168 1.00 38.31 101 VAL A C 1
ATOM 747 O O . VAL A 1 101 ? 16.709 6.965 12.492 1.00 38.31 101 VAL A O 1
ATOM 750 N N . ALA A 1 102 ? 18.713 6.642 11.519 1.00 45.59 102 ALA A N 1
ATOM 751 C CA . ALA A 1 102 ? 18.679 5.193 11.554 1.00 45.59 102 ALA A CA 1
ATOM 752 C C . ALA A 1 102 ? 18.779 4.773 13.026 1.00 45.59 102 ALA A C 1
ATOM 754 O O . ALA A 1 102 ? 19.851 4.828 13.622 1.00 45.59 102 ALA A O 1
ATOM 755 N N . THR A 1 103 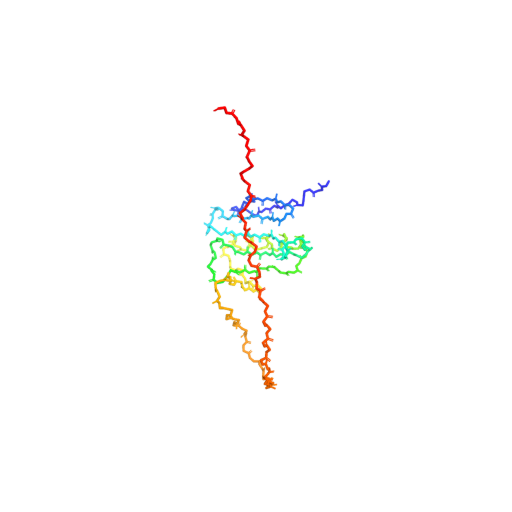? 17.659 4.380 13.630 1.00 39.12 103 THR A N 1
ATOM 756 C CA . THR A 1 103 ? 17.712 3.598 14.866 1.00 39.12 103 THR A CA 1
ATOM 757 C C . THR A 1 103 ? 17.953 2.161 14.426 1.00 39.12 103 THR A C 1
ATOM 759 O O . THR A 1 103 ? 17.029 1.360 14.322 1.00 39.12 103 THR A O 1
ATOM 762 N N . ALA A 1 104 ? 19.199 1.880 14.043 1.00 45.84 104 ALA A N 1
ATOM 763 C CA . ALA A 1 104 ? 19.684 0.515 13.990 1.00 45.84 104 ALA A CA 1
ATOM 764 C C . ALA A 1 104 ? 19.626 -0.026 15.422 1.00 45.84 104 ALA A C 1
ATOM 766 O O . ALA A 1 104 ? 20.059 0.649 16.358 1.00 45.84 104 ALA A O 1
ATOM 767 N N . GLY A 1 105 ? 19.029 -1.206 15.576 1.00 38.75 105 GLY A N 1
ATOM 768 C CA . GLY A 1 105 ? 19.124 -1.972 16.808 1.00 38.75 105 GLY A CA 1
ATOM 769 C C . GLY A 1 105 ? 20.588 -2.108 17.221 1.00 38.75 105 GLY A C 1
ATOM 770 O O . GLY A 1 105 ? 21.465 -2.306 16.382 1.00 38.75 105 GLY A O 1
ATOM 771 N N . ASP A 1 106 ? 20.793 -1.912 18.515 1.00 48.19 106 ASP A N 1
ATOM 772 C CA . ASP A 1 106 ? 22.038 -1.990 19.270 1.00 48.19 106 ASP A CA 1
ATOM 773 C C . ASP A 1 106 ? 22.812 -3.304 19.020 1.00 48.19 106 ASP A C 1
ATOM 775 O O . ASP A 1 106 ? 22.221 -4.313 18.636 1.00 48.19 106 ASP A O 1
ATOM 779 N N . ASP A 1 107 ? 24.123 -3.251 19.296 1.00 49.06 107 ASP A N 1
ATOM 780 C CA . ASP A 1 107 ? 25.129 -4.332 19.338 1.00 49.06 107 ASP A CA 1
ATOM 781 C C . ASP A 1 107 ? 25.953 -4.633 18.062 1.00 49.06 107 ASP A C 1
ATOM 783 O O . ASP A 1 107 ? 25.639 -5.521 17.269 1.00 49.06 107 ASP A O 1
ATOM 787 N N . ASN A 1 108 ? 27.116 -3.970 17.926 1.00 35.84 108 ASN A N 1
ATOM 788 C CA . ASN A 1 108 ? 28.455 -4.581 18.111 1.00 35.84 108 ASN A CA 1
ATOM 789 C C . ASN A 1 108 ? 29.591 -3.701 17.518 1.00 35.84 108 ASN A C 1
ATOM 791 O O . ASN A 1 108 ? 29.481 -3.146 16.427 1.00 35.84 108 ASN A O 1
ATOM 795 N N . GLU A 1 109 ? 30.695 -3.587 18.261 1.00 41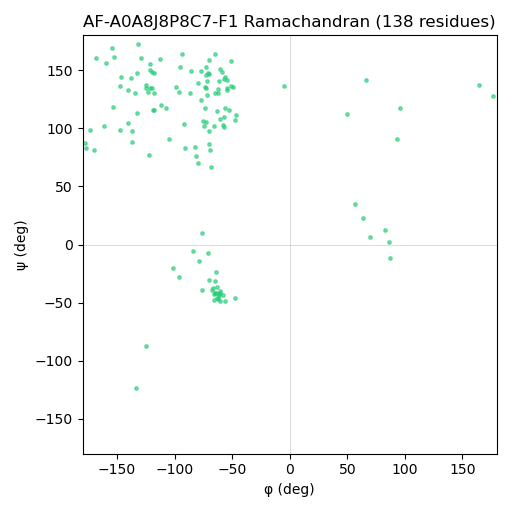.84 109 GLU A N 1
ATOM 796 C CA . GLU A 1 109 ? 31.892 -2.770 18.006 1.00 41.84 109 GLU A CA 1
ATOM 797 C C . GLU A 1 109 ? 32.593 -3.019 16.649 1.00 41.84 109 GLU A C 1
ATOM 799 O O . GLU A 1 109 ? 32.778 -4.163 16.243 1.00 41.84 109 GLU A O 1
ATOM 804 N N . THR A 1 110 ? 33.140 -1.965 16.015 1.00 35.50 110 THR A N 1
ATOM 805 C CA . THR A 1 110 ? 34.607 -1.771 15.891 1.00 35.50 110 THR A CA 1
ATOM 806 C C . THR A 1 110 ? 34.997 -0.534 15.052 1.00 35.50 110 THR A C 1
ATOM 808 O O . THR A 1 110 ? 34.570 -0.344 13.919 1.00 35.50 110 THR A O 1
ATOM 811 N N . THR A 1 111 ? 35.854 0.288 15.662 1.00 42.06 111 THR A N 1
ATOM 812 C CA . THR A 1 111 ? 36.852 1.259 15.169 1.00 42.06 111 THR A CA 1
ATOM 813 C C . THR A 1 111 ? 37.132 1.380 13.661 1.00 42.06 111 THR A C 1
ATOM 815 O O . THR A 1 111 ? 37.466 0.400 12.998 1.00 42.06 111 THR A O 1
ATOM 818 N N . GLY A 1 112 ? 37.228 2.631 13.187 1.00 29.97 112 GLY A N 1
ATOM 819 C CA . GLY A 1 112 ? 37.908 2.996 11.939 1.00 29.97 112 GLY A CA 1
ATOM 820 C C . GLY A 1 112 ? 38.073 4.509 11.758 1.00 29.97 112 GLY A C 1
ATOM 821 O O . GLY A 1 112 ? 37.281 5.138 11.069 1.00 29.97 112 GLY A O 1
ATOM 822 N N . ASP A 1 113 ? 39.097 5.083 12.392 1.00 42.41 113 ASP A N 1
ATOM 823 C CA . ASP A 1 113 ? 39.610 6.440 12.149 1.00 42.41 113 ASP A CA 1
ATOM 824 C C . ASP A 1 113 ? 40.197 6.547 10.726 1.00 42.41 113 ASP A C 1
ATOM 826 O O . ASP A 1 113 ? 41.007 5.704 10.335 1.00 42.41 113 ASP A O 1
ATOM 830 N N . ALA A 1 114 ? 39.810 7.571 9.958 1.00 37.41 114 ALA A N 1
ATOM 831 C CA . ALA A 1 114 ? 40.586 8.044 8.812 1.00 37.41 114 ALA A CA 1
ATOM 832 C C . ALA A 1 114 ? 40.308 9.530 8.527 1.00 37.41 114 ALA A C 1
ATOM 834 O O . ALA A 1 114 ? 39.190 9.954 8.238 1.00 37.41 114 ALA A O 1
ATOM 835 N N . GLN A 1 115 ? 41.381 10.309 8.634 1.00 38.50 115 GLN A N 1
ATOM 836 C CA . GLN A 1 115 ? 41.501 11.746 8.414 1.00 38.50 115 GLN A CA 1
ATOM 837 C C . GLN A 1 115 ? 41.376 12.153 6.930 1.00 38.50 115 GLN A C 1
ATOM 839 O O . GLN A 1 115 ? 41.813 11.391 6.077 1.00 38.50 115 GLN A O 1
ATOM 844 N N . LYS A 1 116 ? 41.027 13.441 6.704 1.00 36.81 116 LYS A N 1
ATOM 845 C CA . LYS A 1 116 ? 41.553 14.359 5.648 1.00 36.81 116 LYS A CA 1
ATOM 846 C C . LYS A 1 116 ? 41.217 13.983 4.176 1.00 36.81 116 LYS A C 1
ATOM 848 O O . LYS A 1 116 ? 41.192 12.826 3.815 1.00 36.81 116 LYS A O 1
ATOM 853 N N . GLU A 1 117 ? 40.907 14.878 3.237 1.00 37.19 117 GLU A N 1
ATOM 854 C CA . GLU A 1 117 ? 41.555 16.133 2.840 1.00 37.19 117 GLU A CA 1
ATOM 855 C C . GLU A 1 117 ? 40.586 17.052 2.069 1.00 37.19 117 GLU A C 1
ATOM 857 O O . GLU A 1 117 ? 39.630 16.608 1.436 1.00 37.19 117 GLU A O 1
ATOM 862 N N . GLU A 1 118 ? 40.896 18.345 2.108 1.00 44.75 118 GLU A N 1
ATOM 863 C CA . GLU A 1 118 ? 40.353 19.410 1.268 1.00 44.75 118 GLU A CA 1
ATOM 864 C C . GLU A 1 118 ? 40.680 19.164 -0.216 1.00 44.75 118 GLU A C 1
ATOM 866 O O . GLU A 1 118 ? 41.808 18.802 -0.557 1.00 44.75 118 GLU A O 1
ATOM 871 N N . LYS A 1 119 ? 39.731 19.448 -1.116 1.00 38.62 119 LYS A N 1
ATOM 872 C CA . LYS A 1 119 ? 40.050 19.766 -2.512 1.00 38.62 119 LYS A CA 1
ATOM 873 C C . LYS A 1 119 ? 39.162 20.889 -3.033 1.00 38.62 119 LYS A C 1
ATOM 875 O O . LYS A 1 119 ? 37.984 20.715 -3.3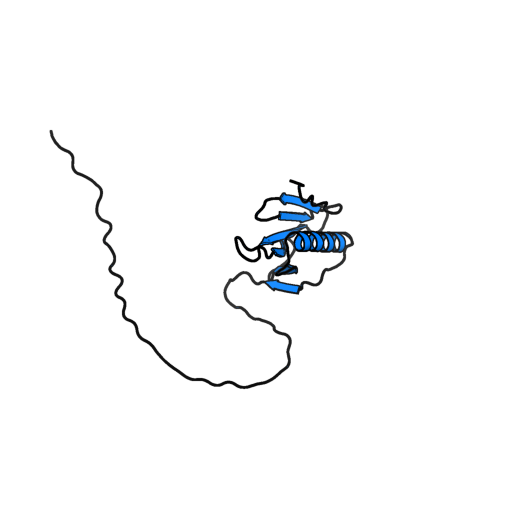20 1.00 38.62 119 LYS A O 1
ATOM 880 N N . GLU A 1 120 ? 39.803 22.042 -3.125 1.00 44.22 120 GLU A N 1
ATOM 881 C CA . GLU A 1 120 ? 39.451 23.208 -3.917 1.00 44.22 120 GLU A CA 1
ATOM 882 C C . GLU A 1 120 ? 39.285 22.805 -5.395 1.00 44.22 120 GLU A C 1
ATOM 884 O O . GLU A 1 120 ? 40.109 22.077 -5.957 1.00 44.22 120 GLU A O 1
ATOM 889 N N . SER A 1 121 ? 38.206 23.248 -6.033 1.00 43.25 121 SER A N 1
ATOM 890 C CA . SER A 1 121 ? 38.088 23.320 -7.491 1.00 43.25 121 SER A CA 1
ATOM 891 C C . SER A 1 121 ? 37.211 24.520 -7.819 1.00 43.25 121 SER A C 1
ATOM 893 O O . SER A 1 121 ? 35.992 24.495 -7.673 1.00 43.25 121 SER A O 1
ATOM 895 N N . ASP A 1 122 ? 37.914 25.594 -8.159 1.00 48.44 122 ASP A N 1
ATOM 896 C CA . ASP A 1 122 ? 37.456 26.749 -8.914 1.00 48.44 122 ASP A CA 1
ATOM 897 C C . ASP A 1 122 ? 36.825 26.259 -10.227 1.00 48.44 122 ASP A C 1
ATOM 899 O O . ASP A 1 122 ? 37.508 25.651 -11.049 1.00 48.44 122 ASP A O 1
ATOM 903 N N . ASP A 1 123 ? 35.524 26.478 -10.406 1.00 44.41 123 ASP A N 1
ATOM 904 C CA . ASP A 1 123 ? 34.881 26.384 -11.716 1.00 44.41 123 ASP A CA 1
ATOM 905 C C . ASP A 1 123 ? 33.920 27.570 -11.841 1.00 44.41 123 ASP A C 1
ATOM 907 O O . ASP A 1 123 ? 32.833 27.626 -11.254 1.00 44.41 123 ASP A O 1
ATOM 911 N N . ALA A 1 124 ? 34.424 28.604 -12.509 1.00 54.19 124 ALA A N 1
ATOM 912 C CA . ALA A 1 124 ? 33.706 29.817 -12.832 1.00 54.19 124 ALA A CA 1
ATOM 913 C C . ALA A 1 124 ? 32.489 29.471 -13.701 1.00 54.19 124 ALA A C 1
ATOM 915 O O . ALA A 1 124 ? 32.617 29.156 -14.882 1.00 54.19 124 ALA A O 1
ATOM 916 N N . VAL A 1 125 ? 31.289 29.570 -13.125 1.00 58.47 125 VAL A N 1
ATOM 917 C CA . VAL A 1 125 ? 30.047 29.499 -13.896 1.00 58.47 125 VAL A CA 1
ATOM 918 C C . VAL A 1 125 ? 29.900 30.768 -14.740 1.00 58.47 125 VAL A C 1
ATOM 920 O O . VAL A 1 125 ? 29.467 31.818 -14.267 1.00 58.47 125 VAL A O 1
ATOM 923 N N . ASP A 1 126 ? 30.295 30.660 -16.006 1.00 55.69 126 ASP A N 1
ATOM 924 C CA . ASP A 1 126 ? 29.966 31.594 -17.081 1.00 55.69 126 ASP A CA 1
ATOM 925 C C . ASP A 1 126 ? 28.431 31.682 -17.189 1.00 55.69 126 ASP A C 1
ATOM 927 O O . ASP A 1 126 ? 27.758 30.766 -17.670 1.00 55.69 126 ASP A O 1
ATOM 931 N N . GLN A 1 127 ? 27.841 32.745 -16.635 1.00 66.06 127 GLN A N 1
ATOM 932 C CA . GLN A 1 127 ? 26.413 33.001 -16.788 1.00 66.06 127 GLN A CA 1
ATOM 933 C C . GLN A 1 127 ? 26.171 33.514 -18.205 1.00 66.06 127 GLN A C 1
ATOM 935 O O . GLN A 1 127 ? 26.414 34.681 -18.504 1.00 66.06 127 GLN A O 1
ATOM 940 N N . ALA A 1 128 ? 25.682 32.628 -19.072 1.00 64.62 128 ALA A N 1
ATOM 941 C CA . ALA A 1 128 ? 25.180 32.998 -20.384 1.00 64.62 128 ALA A CA 1
ATOM 942 C C . ALA A 1 128 ? 24.054 34.037 -20.229 1.00 64.62 128 ALA A C 1
ATOM 944 O O . ALA A 1 128 ? 22.958 33.730 -19.752 1.00 64.62 128 ALA A O 1
ATOM 945 N N . ASP A 1 129 ? 24.346 35.274 -20.625 1.00 62.84 129 ASP A N 1
ATOM 946 C CA . ASP A 1 129 ? 23.399 36.384 -20.674 1.00 62.84 129 ASP A CA 1
ATOM 947 C C . ASP A 1 129 ? 22.329 36.080 -21.738 1.00 62.84 129 ASP A C 1
ATOM 949 O O . ASP A 1 129 ? 22.565 36.156 -22.947 1.00 62.84 129 ASP A O 1
ATOM 953 N N . LEU A 1 130 ? 21.144 35.653 -21.295 1.00 67.38 130 LEU A N 1
ATOM 954 C CA . LEU A 1 130 ? 19.986 35.408 -22.155 1.00 67.38 130 LEU A CA 1
ATOM 955 C C . LEU A 1 130 ? 19.291 36.732 -22.495 1.00 67.38 130 LEU A C 1
ATOM 957 O O . LEU A 1 130 ? 18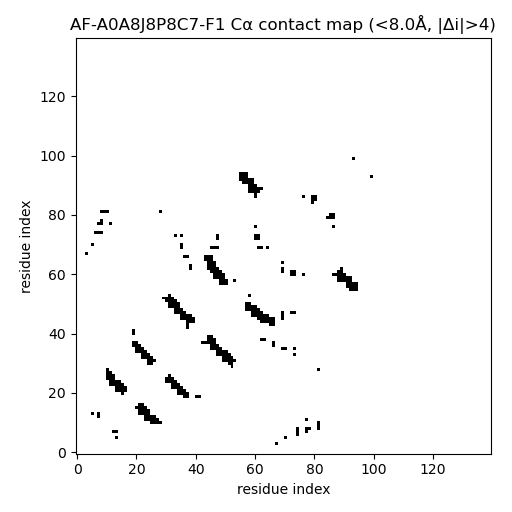.164 36.984 -22.070 1.00 67.38 130 LEU A O 1
ATOM 961 N N . THR A 1 131 ? 19.943 37.553 -23.317 1.00 63.03 131 THR A N 1
ATOM 962 C CA . THR A 1 131 ? 19.313 38.721 -23.944 1.00 63.03 131 THR A CA 1
ATOM 963 C C . THR A 1 131 ? 19.410 38.629 -25.463 1.00 63.03 131 THR A C 1
ATOM 965 O O . THR A 1 131 ? 20.210 39.307 -26.098 1.00 63.03 131 THR A O 1
ATOM 968 N N . ALA A 1 132 ? 18.569 37.797 -26.078 1.00 63.12 132 ALA A N 1
ATOM 969 C CA . ALA A 1 132 ? 18.278 37.906 -27.505 1.00 63.12 132 ALA A CA 1
ATOM 970 C C . ALA A 1 132 ? 16.981 37.169 -27.834 1.00 63.12 132 ALA A C 1
ATOM 972 O O . ALA A 1 132 ? 17.003 35.954 -27.896 1.00 63.12 132 ALA A O 1
ATOM 973 N N . PHE A 1 133 ? 15.876 37.902 -28.014 1.00 60.50 133 PHE A N 1
ATOM 974 C CA . PHE A 1 133 ? 14.885 37.716 -29.089 1.00 60.50 133 PHE A CA 1
ATOM 975 C C . PHE A 1 133 ? 13.811 38.812 -28.982 1.00 60.50 133 PHE A C 1
ATOM 977 O O . PHE A 1 133 ? 12.725 38.612 -28.449 1.00 60.50 133 PHE A O 1
ATOM 984 N N . ALA A 1 134 ? 14.110 39.980 -29.541 1.00 59.75 134 ALA A N 1
ATOM 985 C CA . ALA A 1 134 ? 13.096 40.806 -30.182 1.00 59.75 134 ALA A CA 1
ATOM 986 C C . ALA A 1 134 ? 13.723 41.315 -31.478 1.00 59.75 134 ALA A C 1
ATOM 988 O O . ALA A 1 134 ? 14.431 42.316 -31.501 1.00 59.75 134 ALA A O 1
ATOM 989 N N . SER A 1 135 ? 13.564 40.511 -32.528 1.00 57.28 135 SER A N 1
ATOM 990 C CA . SER A 1 135 ? 13.981 40.855 -33.878 1.00 57.28 135 SER A CA 1
ATOM 991 C C . SER A 1 135 ? 13.220 42.084 -34.365 1.00 57.28 135 SER A C 1
ATOM 993 O O . SER A 1 135 ? 12.005 42.192 -34.216 1.00 57.28 135 SER A O 1
ATOM 995 N N . GLU A 1 136 ? 13.997 42.983 -34.945 1.00 56.91 136 GLU A N 1
ATOM 996 C CA . GLU A 1 136 ? 13.630 44.195 -35.659 1.00 56.91 136 GLU A CA 1
ATOM 997 C C . GLU A 1 136 ? 12.721 43.908 -36.873 1.00 56.91 136 GLU A C 1
ATOM 999 O O . GLU A 1 136 ? 12.845 42.867 -37.522 1.00 56.91 136 GLU A O 1
ATOM 1004 N N . GLY A 1 137 ? 11.832 44.851 -37.193 1.00 51.47 137 GLY A N 1
ATOM 1005 C CA . GLY A 1 137 ? 11.038 44.907 -38.427 1.00 51.47 137 GLY A CA 1
ATOM 1006 C C . GLY A 1 137 ? 10.179 46.180 -38.414 1.00 51.47 137 GLY A C 1
ATOM 1007 O O . GLY A 1 137 ? 9.182 46.219 -37.702 1.00 51.47 137 GLY A O 1
ATOM 1008 N N . ASP A 1 138 ? 10.682 47.323 -38.882 1.00 61.53 138 ASP A N 1
ATOM 1009 C CA . ASP A 1 138 ? 10.776 47.796 -40.281 1.00 61.53 138 ASP A CA 1
ATOM 1010 C C . ASP A 1 138 ? 9.583 48.709 -40.645 1.00 61.53 138 ASP A C 1
ATOM 1012 O O . ASP A 1 138 ? 8.425 48.304 -40.589 1.00 61.53 138 ASP A O 1
ATOM 1016 N N . ASP A 1 139 ? 9.935 49.960 -40.959 1.00 59.75 139 ASP A N 1
ATOM 1017 C CA . ASP A 1 139 ? 9.240 50.963 -41.778 1.00 59.75 139 ASP A CA 1
ATOM 1018 C C . ASP A 1 139 ? 7.749 51.305 -41.540 1.00 59.75 139 ASP A C 1
ATOM 1020 O O . ASP A 1 139 ? 6.835 50.574 -41.930 1.00 59.75 139 ASP A O 1
ATOM 1024 N N . LYS A 1 140 ? 7.498 52.544 -41.072 1.00 46.53 140 LYS A N 1
ATOM 1025 C CA . LYS A 1 140 ? 7.034 53.652 -41.942 1.00 46.53 140 LYS A CA 1
ATOM 1026 C C . LYS A 1 140 ? 7.098 55.026 -41.268 1.00 46.53 140 LYS A C 1
ATOM 1028 O O . LYS A 1 140 ? 6.723 55.119 -40.079 1.00 46.53 140 LYS A O 1
#

Foldseek 3Di:
DDPLDQDADPQKDFPDDDPAKTKMFRNPDQRKIWMWGAPDGPDQWIWIWIDPSDDPLTAIADTRDGSNVRSVSVNVCRVCVVVVHDDDGPDGHGDPPDDPPPPDDDDDDDDDDDDDDDDDDDDDPPPDPPPDDDDDDDDD

Sequence (140 aa):
MTDEQLDPPDGWTVSTATATHISLYHAAGNGRSLVVRPTEPGSEEWLVKGLAGYEPPYPIFADDVARAAAIEEAITVMETIAAGESVEPLRTESTADGNAVATAGDDNETTGDAQKEEKESDDAVDQADLTAFASEGDDK

Secondary structure (DSSP, 8-state):
-------PPTTEEEEEE-SS-EEEEETTTT--EEEEEESSTT-SEEEEEE-TT-PSSEEEEEEEEEHHHHHHHHHHHHHHHHTTPPPPPSEEE--SSS-----PPP----------------------------------